Protein AF-A0A7X2HQ93-F1 (afdb_monomer)

InterPro domains:
  IPR022254 Protein of unknown function DUF3775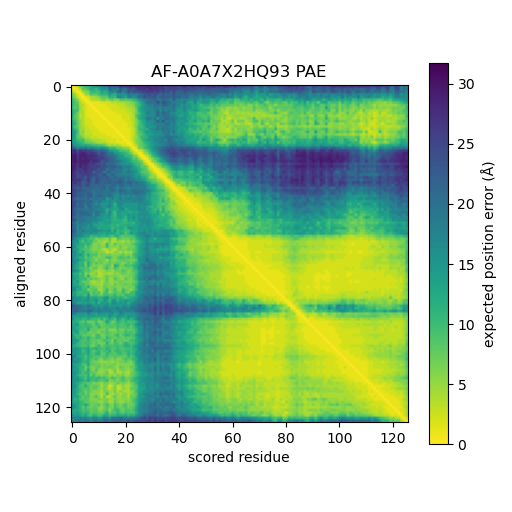 [PF12616] (60-118)

Nearest PDB structures (foldseek):
  6w17-assembly1_G  TM=2.382E-01  e=2.096E+00  Schizosaccharomyces pombe 972h-
  6bw8-assembly3_C  TM=2.111E-01  e=4.294E+00  Homo sapiens
  3dwl-assembly2_L  TM=2.277E-01  e=5.547E+00  Schizosaccharomyces pombe

Solvent-accessible surface area (backbone atoms only — not comparable to full-atom values): 7293 Å² total; per-residue (Å²): 137,81,80,51,76,65,58,52,54,52,49,55,51,49,26,53,48,40,46,45,57,68,52,48,85,60,77,84,91,85,84,89,85,86,80,90,71,55,74,72,55,43,53,52,48,52,51,54,46,53,56,21,71,70,37,97,50,37,54,35,47,50,46,65,73,48,53,72,71,54,53,29,48,53,48,11,36,32,44,51,33,67,64,72,76,54,94,44,63,66,55,22,36,53,51,24,60,76,67,62,55,94,58,46,34,58,57,54,49,76,47,66,48,47,65,28,42,62,47,17,54,59,67,62,68,116

pLDDT: mean 72.35, std 15.22, range [37.41, 90.38]

Foldseek 3Di:
DDDPPVLVVLLVVLLVLLVCVVVVVPDDDDDDDDDDDDVVVVVVVVVLQVVLRPDPQSNLSSLLPDDLLSLLLLQLLLCQLVPVPQPDSVSSSVVSVVPDDPCSSVVSSPDNSNRRNVSSVVVVPD

Secondary structure (DSSP, 8-state):
-PPPHHHHHHHHHHHHHHHHHHHTTS----------S-HHHHHHHHHHHHHHHTSSSHHHHHHHTS-HHHHHHHHHHHHHHTT-S-SSHHHHHHHHHHH--TTHHHHHHTS-HHHHHHHHHHHH--

Radius of gyration: 14.89 Å; Cα contacts (8 Å, |Δi|>4): 93; chains: 1; bounding box: 37×29×42 Å

Structure (mmCIF, N/CA/C/O backbone):
data_AF-A0A7X2HQ93-F1
#
_entry.id   AF-A0A7X2HQ93-F1
#
loop_
_atom_site.group_PDB
_atom_site.id
_atom_site.type_symbol
_atom_site.label_atom_id
_atom_site.label_alt_id
_atom_site.label_comp_id
_atom_site.label_asym_id
_atom_site.label_entity_id
_atom_site.label_seq_id
_atom_site.pdbx_PDB_ins_code
_atom_site.Cartn_x
_atom_site.Cartn_y
_atom_site.Cartn_z
_atom_site.occupancy
_atom_site.B_iso_or_equiv
_atom_site.auth_seq_id
_atom_site.auth_comp_id
_atom_site.auth_asym_id
_atom_site.auth_atom_id
_atom_site.pdbx_PDB_model_num
ATOM 1 N N . MET A 1 1 ? 16.723 7.226 -1.371 1.00 42.25 1 MET A N 1
ATOM 2 C CA . MET A 1 1 ? 15.657 7.951 -0.640 1.00 42.25 1 MET A CA 1
ATOM 3 C C . MET A 1 1 ? 15.002 6.969 0.318 1.00 42.25 1 MET A C 1
ATOM 5 O O . MET A 1 1 ? 14.542 5.933 -0.142 1.00 42.25 1 MET A O 1
ATOM 9 N N . SER A 1 2 ? 15.038 7.231 1.626 1.00 40.66 2 SER A N 1
ATOM 10 C CA . SER A 1 2 ? 14.526 6.301 2.642 1.00 40.66 2 SER A CA 1
ATOM 11 C C . SER A 1 2 ? 13.033 6.517 2.883 1.00 40.66 2 SER A C 1
ATOM 13 O O . SER A 1 2 ? 12.608 7.634 3.163 1.00 40.66 2 SER A O 1
ATOM 15 N N . VAL A 1 3 ? 12.252 5.439 2.798 1.00 48.22 3 VAL A N 1
ATOM 16 C CA . VAL A 1 3 ? 10.853 5.370 3.252 1.00 48.22 3 VAL A CA 1
ATOM 17 C C . VAL A 1 3 ? 10.810 5.793 4.722 1.00 48.22 3 VAL A C 1
ATOM 19 O O . VAL A 1 3 ? 11.554 5.244 5.538 1.00 48.22 3 VAL A O 1
ATOM 22 N N . THR A 1 4 ? 9.989 6.786 5.066 1.00 54.56 4 THR A N 1
ATOM 23 C CA . THR A 1 4 ? 9.869 7.242 6.457 1.00 54.56 4 THR A CA 1
ATOM 24 C C . THR A 1 4 ? 9.343 6.097 7.339 1.00 54.56 4 THR A C 1
ATOM 26 O O . THR A 1 4 ? 8.564 5.265 6.866 1.00 54.56 4 THR A O 1
ATOM 29 N N . PRO A 1 5 ? 9.734 6.016 8.626 1.00 55.72 5 PRO A N 1
ATOM 30 C CA . PRO A 1 5 ? 9.297 4.938 9.521 1.00 55.72 5 PRO A CA 1
ATOM 31 C C . PRO A 1 5 ? 7.771 4.783 9.601 1.00 55.72 5 PRO A C 1
ATOM 33 O O . PRO A 1 5 ? 7.272 3.671 9.753 1.00 55.72 5 PRO A O 1
ATOM 36 N N . ASN A 1 6 ? 7.038 5.888 9.439 1.00 66.56 6 ASN A N 1
ATOM 37 C CA . ASN A 1 6 ? 5.578 5.897 9.422 1.00 66.56 6 ASN A CA 1
ATOM 38 C C . ASN A 1 6 ? 5.017 5.224 8.167 1.00 66.56 6 ASN A C 1
ATOM 40 O O . ASN A 1 6 ? 4.127 4.392 8.281 1.00 66.56 6 ASN A O 1
ATOM 44 N N . LEU A 1 7 ? 5.588 5.498 6.989 1.00 67.12 7 LEU A N 1
ATOM 45 C CA . LEU A 1 7 ? 5.130 4.897 5.737 1.00 67.12 7 LEU A CA 1
ATOM 46 C C . LEU A 1 7 ? 5.361 3.380 5.716 1.00 67.12 7 LEU A C 1
ATOM 48 O O . LEU A 1 7 ? 4.510 2.634 5.244 1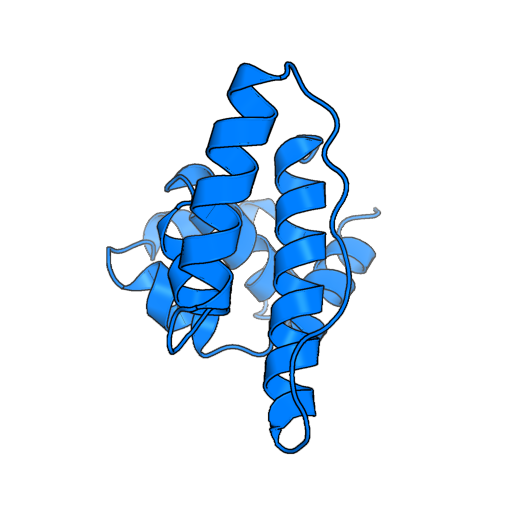.00 67.12 7 LEU A O 1
ATOM 52 N N . ARG A 1 8 ? 6.475 2.903 6.288 1.00 70.62 8 ARG A N 1
ATOM 53 C CA . ARG A 1 8 ? 6.734 1.461 6.422 1.00 70.62 8 ARG A CA 1
ATOM 54 C C . ARG A 1 8 ? 5.661 0.768 7.270 1.00 70.62 8 ARG A C 1
ATOM 56 O O . ARG A 1 8 ? 5.090 -0.211 6.806 1.00 70.62 8 ARG A O 1
ATOM 63 N N . LYS A 1 9 ? 5.358 1.299 8.460 1.00 72.00 9 LYS A N 1
ATOM 64 C CA . LYS A 1 9 ? 4.323 0.740 9.349 1.00 72.00 9 LYS A CA 1
ATOM 65 C C . LYS A 1 9 ? 2.934 0.765 8.711 1.00 72.00 9 LYS A C 1
ATOM 67 O O . LYS A 1 9 ? 2.188 -0.201 8.824 1.00 72.00 9 LYS A O 1
ATOM 72 N N . THR A 1 10 ? 2.601 1.846 8.005 1.00 73.88 10 THR A N 1
ATOM 73 C CA . THR A 1 10 ? 1.347 1.944 7.247 1.00 73.88 10 THR A CA 1
ATOM 74 C C . THR A 1 10 ? 1.249 0.849 6.189 1.00 73.88 10 THR A C 1
ATOM 76 O O . THR A 1 10 ? 0.198 0.234 6.040 1.00 73.88 10 THR A O 1
ATOM 79 N N . ILE A 1 11 ? 2.339 0.572 5.470 1.00 77.81 11 ILE A N 1
ATOM 80 C CA . ILE A 1 11 ? 2.340 -0.467 4.439 1.00 77.81 11 ILE A CA 1
ATOM 81 C C . ILE A 1 11 ? 2.263 -1.871 5.047 1.00 77.81 11 ILE A C 1
ATOM 83 O O . ILE A 1 11 ? 1.516 -2.699 4.537 1.00 77.81 11 ILE A O 1
ATOM 87 N N . GLU A 1 12 ? 2.962 -2.131 6.152 1.00 79.69 12 GLU A N 1
ATOM 88 C CA . GLU A 1 12 ? 2.823 -3.389 6.899 1.00 79.69 12 GLU A CA 1
ATOM 89 C C . GLU A 1 12 ? 1.359 -3.622 7.307 1.00 79.69 12 GLU A C 1
ATOM 91 O O . GLU A 1 12 ? 0.828 -4.709 7.085 1.00 79.69 12 GLU A O 1
ATOM 96 N N . LYS A 1 13 ? 0.665 -2.580 7.788 1.00 80.19 13 LYS A N 1
ATOM 97 C CA . LYS A 1 13 ? -0.755 -2.687 8.144 1.00 80.19 13 LYS A CA 1
ATOM 98 C C . LYS A 1 13 ? -1.676 -2.873 6.934 1.00 80.19 13 LYS A C 1
ATOM 100 O O . LYS A 1 13 ? -2.654 -3.607 7.032 1.00 80.19 13 LYS A O 1
ATOM 105 N N . LEU A 1 14 ? -1.377 -2.239 5.797 1.00 79.69 14 LEU A N 1
ATOM 106 C CA . LEU A 1 14 ? -2.120 -2.444 4.546 1.00 79.69 14 LEU A CA 1
ATOM 107 C C . LEU A 1 14 ? -1.995 -3.883 4.037 1.00 79.69 14 LEU A C 1
ATOM 109 O O . LEU A 1 14 ? -2.992 -4.451 3.601 1.00 79.69 14 LEU A O 1
ATOM 113 N N . VAL A 1 15 ? -0.793 -4.463 4.105 1.00 82.44 15 VAL A N 1
ATOM 114 C CA . VAL A 1 15 ? -0.551 -5.869 3.751 1.00 82.44 15 VAL A CA 1
ATOM 115 C C . VAL A 1 15 ? -1.356 -6.783 4.669 1.00 82.44 15 VAL A C 1
ATOM 117 O O . VAL A 1 15 ? -2.111 -7.606 4.169 1.00 82.44 15 VAL A O 1
ATOM 120 N N . GLU A 1 16 ? -1.283 -6.578 5.986 1.00 83.44 16 GLU A N 1
ATOM 121 C CA . GLU A 1 16 ? -2.038 -7.369 6.968 1.00 83.44 16 GLU A CA 1
ATOM 122 C C . GLU A 1 16 ? -3.560 -7.299 6.726 1.00 83.44 16 GLU A C 1
ATOM 124 O O . GLU A 1 16 ? -4.238 -8.325 6.718 1.00 83.44 16 GLU A O 1
ATOM 129 N N . LEU A 1 17 ? -4.109 -6.102 6.484 1.00 79.81 17 LEU A N 1
ATOM 130 C CA . LEU A 1 17 ? -5.539 -5.921 6.208 1.00 79.81 17 LEU A CA 1
ATOM 131 C C . LEU A 1 17 ? -5.966 -6.541 4.874 1.00 79.81 17 LEU A C 1
ATOM 133 O O . LEU A 1 17 ? -7.070 -7.076 4.784 1.00 79.81 17 LEU A O 1
ATOM 137 N N . ASP A 1 18 ? -5.124 -6.480 3.840 1.00 77.62 18 ASP A N 1
ATOM 138 C CA . ASP A 1 18 ? -5.408 -7.110 2.550 1.00 77.62 18 ASP A CA 1
ATOM 139 C C . ASP A 1 18 ? -5.319 -8.643 2.635 1.00 77.62 18 ASP A C 1
ATOM 141 O O . ASP A 1 18 ? -6.198 -9.330 2.118 1.00 77.62 18 ASP A O 1
ATOM 145 N N . GLU A 1 19 ? -4.334 -9.191 3.355 1.00 77.81 19 GLU A N 1
ATOM 146 C CA . GLU A 1 19 ? -4.254 -10.624 3.673 1.00 77.81 19 GLU A CA 1
ATOM 147 C C . GLU A 1 19 ? -5.489 -11.084 4.445 1.00 77.81 19 GLU A C 1
ATOM 149 O O . GLU A 1 19 ? -6.107 -12.085 4.080 1.00 77.81 19 GLU A O 1
ATOM 154 N N . GLN A 1 20 ? -5.903 -10.324 5.464 1.00 74.12 20 GLN A N 1
ATOM 155 C CA . GLN A 1 20 ? -7.134 -10.583 6.204 1.00 74.12 20 GLN A CA 1
ATOM 156 C C . GLN A 1 20 ? -8.342 -10.509 5.277 1.00 74.12 20 GLN A C 1
ATOM 158 O O . GLN A 1 20 ? -9.127 -11.446 5.265 1.00 74.12 20 GLN A O 1
ATOM 163 N N . ARG A 1 21 ? -8.496 -9.483 4.437 1.00 73.62 21 ARG A N 1
ATOM 164 C CA . ARG A 1 21 ? -9.608 -9.383 3.474 1.00 73.62 21 ARG A CA 1
ATOM 165 C C . ARG A 1 21 ? -9.657 -10.583 2.523 1.00 73.62 21 ARG A C 1
ATOM 167 O O . ARG A 1 21 ? -10.732 -11.142 2.304 1.00 73.62 21 ARG A O 1
ATOM 174 N N . GLN A 1 22 ? -8.511 -11.008 1.994 1.00 68.56 22 GLN A N 1
ATOM 175 C CA . GLN A 1 22 ? -8.399 -12.183 1.123 1.00 68.56 22 GLN A CA 1
ATOM 176 C C . GLN A 1 22 ? -8.713 -13.485 1.879 1.00 68.56 22 GLN A C 1
ATOM 178 O O . GLN A 1 22 ? -9.407 -14.356 1.349 1.00 68.56 22 GLN A O 1
ATOM 183 N N . ALA A 1 23 ? -8.281 -13.600 3.137 1.00 65.31 23 ALA A N 1
ATOM 184 C CA . ALA A 1 23 ? -8.586 -14.725 4.018 1.00 65.31 23 ALA A CA 1
ATOM 185 C C . ALA A 1 23 ? -10.052 -14.733 4.495 1.00 65.31 23 ALA A C 1
ATOM 187 O O . ALA A 1 23 ? -10.650 -15.801 4.641 1.00 65.31 23 ALA A O 1
ATOM 188 N N . THR A 1 24 ? -10.685 -13.564 4.644 1.00 53.62 24 THR A N 1
ATOM 189 C CA . THR A 1 24 ? -12.048 -13.364 5.182 1.00 53.62 24 THR A CA 1
ATOM 190 C C . THR A 1 24 ? -13.151 -13.645 4.151 1.00 53.62 24 THR A C 1
ATOM 192 O O . THR A 1 24 ? -14.324 -13.353 4.370 1.00 53.62 24 THR A O 1
ATOM 195 N N . SER A 1 25 ? -12.832 -14.422 3.109 1.00 52.22 25 SER A N 1
ATOM 196 C CA . SER A 1 25 ? -13.792 -15.432 2.637 1.00 52.22 25 SER A CA 1
ATOM 197 C C . SER A 1 25 ? -14.157 -16.439 3.752 1.00 52.22 25 SER A C 1
ATOM 199 O O . SER A 1 25 ? -15.164 -17.136 3.625 1.00 52.22 25 SER A O 1
ATOM 201 N N . ARG A 1 26 ? -13.414 -16.487 4.877 1.00 41.81 26 ARG A N 1
ATOM 202 C CA . ARG A 1 26 ? -13.833 -17.050 6.173 1.00 41.81 26 ARG A CA 1
ATOM 203 C C . ARG A 1 26 ? -13.209 -16.321 7.384 1.00 41.81 26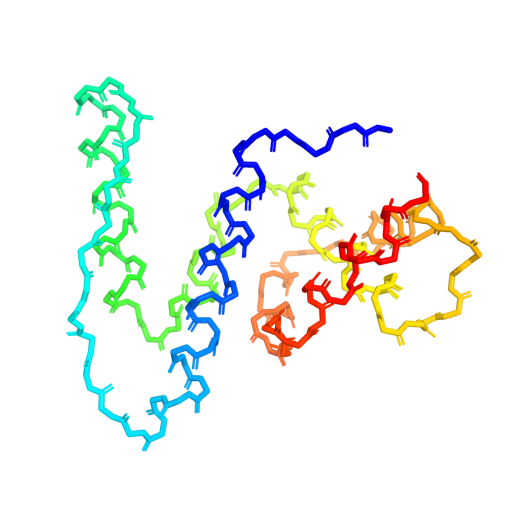 ARG A C 1
ATOM 205 O O . ARG A 1 26 ? -12.017 -16.426 7.623 1.00 41.81 26 ARG A O 1
ATOM 212 N N . SER A 1 27 ? -14.089 -15.788 8.236 1.00 37.41 27 SER A N 1
ATOM 213 C CA . SER A 1 27 ? -13.928 -15.555 9.687 1.00 37.41 27 SER A CA 1
ATOM 214 C C . SER A 1 27 ? -13.391 -14.206 10.202 1.00 37.41 27 SER A C 1
ATOM 216 O O . SER A 1 27 ? -12.487 -13.595 9.660 1.00 37.41 27 SER A O 1
ATOM 218 N N . ARG A 1 28 ? -14.041 -13.788 11.297 1.00 42.19 28 ARG A N 1
ATOM 219 C CA . ARG A 1 28 ? -14.085 -12.485 11.978 1.00 42.19 28 ARG A CA 1
ATOM 220 C C . ARG A 1 28 ? -12.759 -12.044 12.616 1.00 42.19 28 ARG A C 1
ATOM 222 O O . ARG A 1 28 ? -12.038 -12.866 13.171 1.00 42.19 28 ARG A O 1
ATOM 229 N N . TYR A 1 29 ? -12.559 -10.724 12.621 1.00 40.16 29 TYR A N 1
ATOM 230 C CA . TYR A 1 29 ? -11.466 -9.977 13.250 1.00 40.16 29 TYR A CA 1
ATOM 231 C C . TYR A 1 29 ? -11.335 -10.219 14.759 1.00 40.16 29 TYR A C 1
ATOM 233 O O . TYR A 1 29 ? -12.316 -10.149 15.502 1.00 40.16 29 TYR A O 1
ATOM 241 N N . GLY A 1 30 ? -10.095 -10.405 15.203 1.00 39.78 30 GLY A N 1
ATOM 242 C CA . GLY A 1 30 ? -9.710 -10.395 16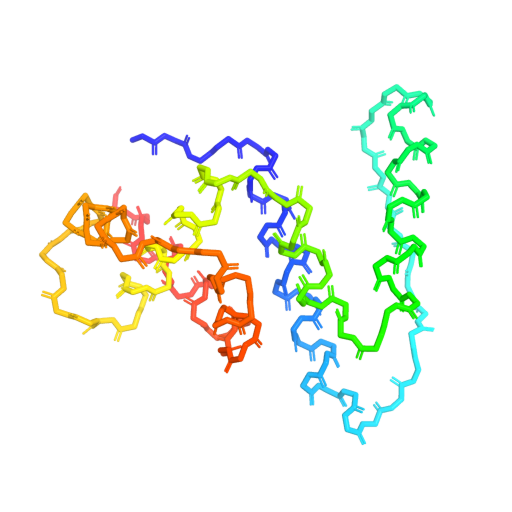.604 1.00 39.78 30 GLY A CA 1
ATOM 243 C C . GLY A 1 30 ? -8.198 -10.457 16.723 1.00 39.78 30 GLY A C 1
ATOM 244 O O . GLY A 1 30 ? -7.684 -11.541 16.922 1.00 39.78 30 GLY A O 1
ATOM 245 N N . ASP A 1 31 ? -7.515 -9.319 16.586 1.00 42.66 31 ASP A N 1
ATOM 246 C CA . ASP A 1 31 ? -6.140 -9.146 17.064 1.00 42.66 31 ASP A CA 1
ATOM 247 C C . ASP A 1 31 ? -5.873 -7.668 17.393 1.00 42.66 31 ASP A C 1
ATOM 249 O O . ASP A 1 31 ? -6.400 -6.753 16.752 1.00 42.66 31 ASP A O 1
ATOM 253 N N . SER A 1 32 ? -5.108 -7.440 18.462 1.00 42.72 32 SER A N 1
ATOM 254 C CA . SER A 1 32 ? -4.838 -6.128 19.055 1.00 42.72 32 SER A CA 1
ATOM 255 C C . SER A 1 32 ? -3.644 -5.433 18.395 1.00 42.72 32 SER A C 1
ATOM 257 O O . SER A 1 32 ? -2.631 -6.053 18.082 1.00 42.72 32 SER A O 1
ATOM 259 N N . VAL A 1 33 ? -3.748 -4.112 18.205 1.00 41.53 33 VAL A N 1
ATOM 260 C CA . VAL A 1 33 ? -2.688 -3.274 17.622 1.00 41.53 33 VAL A CA 1
ATOM 261 C C . VAL A 1 33 ? -2.131 -2.338 18.692 1.00 41.53 33 VAL A C 1
ATOM 263 O O . VAL A 1 33 ? -2.881 -1.580 19.305 1.00 41.53 33 VAL A O 1
ATOM 266 N N . THR A 1 34 ? -0.816 -2.361 18.908 1.00 40.78 34 THR A N 1
ATOM 267 C CA . THR A 1 34 ? -0.102 -1.430 19.796 1.00 40.78 34 THR A CA 1
ATOM 268 C C . THR A 1 34 ? 0.561 -0.309 18.996 1.00 40.78 34 THR A C 1
ATOM 270 O O . THR A 1 34 ? 1.313 -0.556 18.051 1.00 40.78 34 THR A O 1
ATOM 273 N N . PHE A 1 35 ? 0.311 0.941 19.393 1.00 42.28 35 PHE A N 1
ATOM 274 C CA . PHE A 1 35 ? 0.947 2.131 18.820 1.00 42.28 35 PHE A CA 1
ATOM 275 C C . PHE A 1 35 ? 2.073 2.620 19.726 1.00 42.28 35 PHE A C 1
ATOM 277 O O . PHE A 1 35 ? 2.031 2.443 20.935 1.00 42.28 35 PHE A O 1
ATOM 284 N N . GLY A 1 36 ? 3.099 3.220 19.123 1.00 39.88 36 GLY A N 1
ATOM 285 C CA . GLY A 1 36 ? 4.083 4.018 19.846 1.00 39.88 36 GLY A CA 1
ATOM 286 C C . GLY A 1 36 ? 3.833 5.483 19.527 1.00 39.88 36 GLY A C 1
ATOM 287 O O . GLY A 1 36 ? 4.041 5.891 18.383 1.00 39.88 36 GLY A O 1
ATOM 288 N N . GLY A 1 37 ? 3.370 6.255 20.508 1.00 46.41 37 GLY A N 1
ATOM 289 C CA . GLY A 1 37 ? 3.067 7.675 20.357 1.00 46.41 37 GLY A CA 1
ATOM 290 C C . GLY A 1 37 ? 2.692 8.326 21.685 1.00 46.41 37 GLY A C 1
ATOM 291 O O . GLY A 1 37 ? 2.737 7.703 22.739 1.00 46.41 37 GLY A O 1
ATOM 292 N N . THR A 1 38 ? 2.349 9.612 21.651 1.00 50.97 38 THR A N 1
ATOM 293 C CA . THR A 1 38 ? 1.749 10.271 22.823 1.00 50.97 38 THR A CA 1
ATOM 294 C C . THR A 1 38 ? 0.300 9.796 23.011 1.00 50.97 38 THR A C 1
ATOM 296 O O . THR A 1 38 ? -0.356 9.505 22.010 1.00 50.97 38 THR A O 1
ATOM 299 N N . PRO A 1 39 ? -0.264 9.799 24.234 1.00 54.22 39 PRO A N 1
ATOM 300 C CA . PRO A 1 39 ? -1.633 9.323 24.490 1.00 54.22 39 PRO A CA 1
ATOM 301 C C . PRO A 1 39 ? -2.709 9.979 23.605 1.00 54.22 39 PRO A C 1
ATOM 303 O O . PRO A 1 39 ? -3.722 9.374 23.2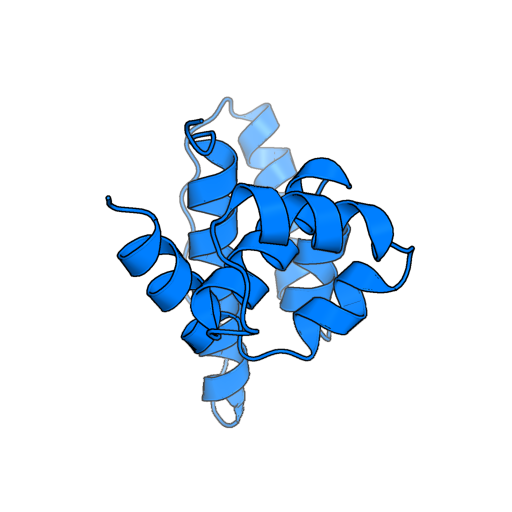69 1.00 54.22 39 PRO A O 1
ATOM 306 N N . MET A 1 40 ? -2.478 11.225 23.177 1.00 48.69 40 MET A N 1
ATOM 307 C CA . MET A 1 40 ? -3.387 11.968 22.297 1.00 48.69 40 MET A CA 1
ATOM 308 C C . MET A 1 40 ? -3.296 11.524 20.826 1.00 48.69 40 MET A C 1
ATOM 310 O O . MET A 1 40 ? -4.282 11.586 20.094 1.00 48.69 40 MET A O 1
ATOM 314 N N . GLN A 1 41 ? -2.121 11.067 20.387 1.00 52.41 41 GLN A N 1
ATOM 315 C CA . GLN A 1 41 ? -1.927 10.438 19.078 1.00 52.41 41 GLN A CA 1
ATOM 316 C C . GLN A 1 41 ? -2.440 8.999 19.081 1.00 52.41 41 GLN A C 1
ATOM 318 O O . GLN A 1 41 ? -2.995 8.562 18.080 1.00 52.41 41 GLN A O 1
ATOM 323 N N . GLU A 1 42 ? -2.317 8.295 20.207 1.00 54.09 42 GLU A N 1
ATOM 324 C CA . GLU A 1 42 ? -2.885 6.960 20.395 1.00 54.09 42 GLU A CA 1
ATOM 325 C C . GLU A 1 42 ? -4.413 6.992 20.371 1.00 54.09 42 GLU A C 1
ATOM 327 O O . GLU A 1 42 ? -5.007 6.209 19.644 1.00 54.09 42 GLU A O 1
ATOM 332 N N . ALA A 1 43 ? -5.060 7.934 21.065 1.00 58.69 43 ALA A N 1
ATOM 333 C CA . ALA A 1 43 ? -6.519 8.063 21.039 1.00 58.69 43 ALA A CA 1
ATOM 334 C C . ALA A 1 43 ? -7.060 8.339 19.624 1.00 58.69 43 ALA A C 1
ATOM 336 O O . ALA A 1 43 ? -8.008 7.689 19.189 1.00 58.69 43 ALA A O 1
ATOM 337 N N . LYS A 1 44 ? -6.413 9.241 18.872 1.00 59.12 44 LYS A N 1
ATOM 338 C CA . LYS A 1 44 ? -6.774 9.510 17.470 1.00 59.12 44 LYS A CA 1
ATOM 339 C C . LYS A 1 44 ? -6.481 8.330 16.548 1.00 59.12 44 LYS A C 1
ATOM 341 O O . LYS A 1 44 ? -7.250 8.079 15.629 1.00 59.12 44 LYS A O 1
ATOM 346 N N . ALA A 1 45 ? -5.382 7.612 16.774 1.00 58.44 45 ALA A N 1
ATOM 347 C CA . ALA A 1 45 ? -5.072 6.407 16.014 1.00 58.44 45 ALA A CA 1
ATOM 348 C C . ALA A 1 45 ? -6.105 5.308 16.291 1.00 58.44 45 ALA A C 1
ATOM 350 O O . ALA A 1 45 ? -6.573 4.679 15.353 1.00 58.44 45 ALA A O 1
ATOM 351 N N . LEU A 1 46 ? -6.508 5.116 17.549 1.00 62.28 46 LEU A N 1
ATOM 352 C CA . LEU A 1 46 ? -7.522 4.141 17.951 1.00 62.28 46 LEU A CA 1
ATOM 353 C C . LEU A 1 46 ? -8.894 4.446 17.346 1.00 62.28 46 LEU A C 1
ATOM 355 O O . LEU A 1 46 ? -9.549 3.525 16.870 1.00 62.28 46 LEU A O 1
ATOM 359 N N . GLU A 1 47 ? -9.302 5.715 17.316 1.00 65.38 47 GLU A N 1
ATOM 360 C CA . GLU A 1 47 ? -10.537 6.147 16.649 1.00 65.38 47 GLU A CA 1
ATOM 361 C C . GLU A 1 47 ? -10.475 5.867 15.140 1.00 65.38 47 GLU A C 1
ATOM 363 O O . GLU A 1 47 ? -11.344 5.188 14.598 1.00 65.38 47 GLU A O 1
ATOM 368 N N . LEU A 1 48 ? -9.377 6.259 14.484 1.00 65.81 48 LEU A N 1
ATOM 369 C CA . LEU A 1 48 ? -9.165 6.006 13.057 1.00 65.81 48 LEU A CA 1
ATOM 370 C C . LEU A 1 48 ? -9.190 4.505 12.725 1.00 65.81 48 LEU A C 1
ATOM 372 O O . LEU A 1 48 ? -9.737 4.094 11.709 1.00 65.81 48 LEU A O 1
ATOM 376 N N . ILE A 1 49 ? -8.602 3.670 13.581 1.00 66.81 49 ILE A N 1
ATOM 377 C CA . ILE A 1 49 ? -8.565 2.213 13.404 1.00 66.81 49 ILE A CA 1
ATOM 378 C C . ILE A 1 49 ? -9.930 1.603 13.627 1.00 66.81 49 ILE A C 1
ATOM 380 O O . ILE A 1 49 ? -10.313 0.708 12.883 1.00 66.81 49 ILE A O 1
ATOM 384 N N . HIS A 1 50 ? -10.657 2.065 14.639 1.00 69.75 50 HIS A N 1
ATOM 385 C CA . HIS A 1 50 ? -12.012 1.610 14.878 1.00 69.75 50 HIS A CA 1
ATOM 386 C C . HIS A 1 50 ? -12.900 1.918 13.664 1.00 69.75 50 HIS A C 1
ATOM 388 O O . HIS A 1 50 ? -13.630 1.042 13.205 1.00 69.75 50 HIS A O 1
ATOM 394 N N . ASP A 1 51 ? -12.774 3.107 13.078 1.00 70.88 51 ASP A N 1
ATOM 395 C CA . ASP A 1 51 ? -13.524 3.492 11.879 1.00 70.88 51 ASP A CA 1
ATOM 396 C C . ASP A 1 51 ? -13.087 2.706 10.632 1.00 70.88 51 ASP A C 1
ATOM 398 O O . ASP A 1 51 ? -13.923 2.278 9.835 1.00 70.88 51 ASP A O 1
ATOM 402 N N . VAL A 1 52 ? -11.785 2.449 10.480 1.00 73.12 52 VAL A N 1
ATOM 403 C CA . VAL A 1 52 ? -11.232 1.628 9.392 1.00 73.12 52 VAL A CA 1
ATOM 404 C C . VAL A 1 52 ? -11.695 0.175 9.496 1.00 73.12 52 VAL A C 1
ATOM 406 O O . VAL A 1 52 ? -12.178 -0.380 8.513 1.00 73.12 52 VAL A O 1
ATOM 409 N N . LEU A 1 53 ? -11.584 -0.447 10.671 1.00 70.19 53 LEU A N 1
ATOM 410 C CA . LEU A 1 53 ? -11.930 -1.857 10.880 1.00 70.19 53 LEU A CA 1
ATOM 411 C C . LEU A 1 53 ? -13.437 -2.120 10.793 1.00 70.19 53 LEU A C 1
ATOM 413 O O . LEU A 1 53 ? -13.836 -3.224 10.433 1.00 70.19 53 LEU A O 1
ATOM 417 N N . ASN A 1 54 ? -14.271 -1.122 11.097 1.00 71.94 54 ASN A N 1
ATOM 418 C CA . ASN A 1 54 ? -15.725 -1.220 10.950 1.00 71.94 54 ASN A CA 1
ATOM 419 C C . ASN A 1 54 ? -16.228 -0.810 9.554 1.00 71.94 54 ASN A C 1
ATOM 421 O O . ASN A 1 54 ? -17.426 -0.923 9.280 1.00 71.94 54 ASN A O 1
ATOM 425 N N . SER A 1 55 ? -15.344 -0.348 8.663 1.00 73.56 55 SER A N 1
ATOM 426 C CA . SER A 1 55 ? -15.695 -0.070 7.271 1.00 73.56 55 SER A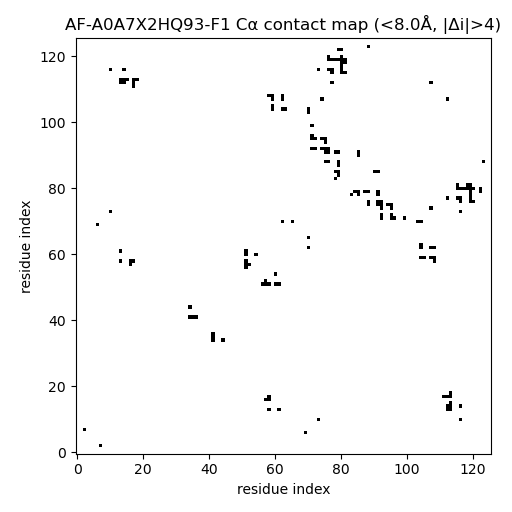 CA 1
ATOM 427 C C . SER A 1 55 ? -16.022 -1.357 6.513 1.00 73.56 55 SER A C 1
ATOM 429 O O . SER A 1 55 ? -15.469 -2.426 6.765 1.00 73.56 55 SER A O 1
ATOM 431 N N . ARG A 1 56 ? -16.897 -1.238 5.509 1.00 73.81 56 ARG A N 1
ATOM 432 C CA . ARG A 1 56 ? -17.178 -2.320 4.557 1.00 73.81 56 ARG A CA 1
ATOM 433 C C . ARG A 1 56 ? -15.942 -2.697 3.732 1.00 73.81 56 ARG A C 1
ATOM 435 O O . ARG A 1 56 ? -15.815 -3.859 3.355 1.00 73.81 56 ARG A O 1
ATOM 442 N N . ASP A 1 57 ? -15.062 -1.732 3.466 1.00 79.81 57 ASP A N 1
ATOM 443 C CA . ASP A 1 57 ? -13.741 -1.959 2.877 1.00 79.81 57 ASP A CA 1
ATOM 444 C C . ASP A 1 57 ? -12.672 -1.255 3.738 1.00 79.81 57 ASP A C 1
ATOM 446 O O . ASP A 1 57 ? -12.404 -0.061 3.564 1.00 79.81 57 ASP A O 1
ATOM 450 N N . PRO A 1 58 ? -12.080 -1.972 4.711 1.00 77.81 58 PRO A N 1
ATOM 451 C CA . PRO A 1 58 ? -11.037 -1.430 5.579 1.00 77.81 58 PRO A CA 1
ATOM 452 C C . PRO A 1 58 ? -9.772 -1.013 4.821 1.00 77.81 58 PRO A C 1
ATOM 454 O O . PRO A 1 58 ? -9.067 -0.100 5.248 1.00 77.81 58 PRO A O 1
ATOM 457 N N . VAL A 1 59 ? -9.475 -1.652 3.686 1.00 82.81 59 VAL A N 1
ATOM 458 C CA . VAL A 1 59 ? -8.288 -1.333 2.882 1.00 82.81 59 VAL A CA 1
ATOM 459 C C . VAL A 1 59 ? -8.492 0.007 2.180 1.00 82.81 59 VAL A C 1
ATOM 461 O O . VAL A 1 59 ? -7.644 0.892 2.290 1.00 82.81 59 VAL A O 1
ATOM 464 N N . GLU A 1 60 ? -9.633 0.189 1.512 1.00 85.00 60 GLU A N 1
ATOM 465 C CA . GLU A 1 60 ? -9.992 1.461 0.875 1.00 85.00 60 GLU A CA 1
ATOM 466 C C . GLU A 1 60 ? -10.101 2.599 1.898 1.00 85.00 60 GLU A C 1
ATOM 468 O O . GLU A 1 60 ? -9.583 3.696 1.665 1.00 85.00 60 GLU A O 1
ATOM 473 N N . GLN A 1 61 ? -10.716 2.332 3.055 1.00 82.69 61 GLN A N 1
ATOM 474 C CA . GLN A 1 61 ? -10.857 3.327 4.116 1.00 82.69 61 GLN A CA 1
ATOM 475 C C . GLN A 1 61 ? -9.491 3.767 4.646 1.00 82.69 61 GLN A C 1
ATOM 477 O O . GLN A 1 61 ? -9.249 4.966 4.760 1.00 82.69 61 GLN A O 1
ATOM 482 N N . LEU A 1 62 ? -8.569 2.831 4.908 1.00 83.06 62 LEU A N 1
ATOM 483 C CA . LEU A 1 62 ? -7.220 3.171 5.360 1.00 83.06 62 LEU A CA 1
ATOM 484 C C . LEU A 1 62 ? -6.462 3.977 4.301 1.00 83.06 62 LEU A C 1
ATOM 486 O O . LEU A 1 62 ? -5.870 5.002 4.633 1.00 83.06 62 LEU A O 1
ATOM 490 N N . LEU A 1 63 ? -6.517 3.566 3.031 1.00 85.44 63 LEU A N 1
ATOM 491 C CA . LEU A 1 63 ? -5.882 4.293 1.926 1.00 85.44 63 LEU A CA 1
ATOM 492 C C . LEU A 1 63 ? -6.407 5.730 1.807 1.00 85.44 63 LEU A C 1
ATOM 494 O O . LEU A 1 63 ? -5.627 6.647 1.566 1.00 85.44 63 LEU A O 1
ATOM 498 N N . SER A 1 64 ? -7.699 5.943 2.043 1.00 85.12 64 SER A N 1
ATOM 499 C CA . SER A 1 64 ? -8.333 7.266 1.978 1.00 85.12 64 SER A CA 1
ATOM 500 C C . SER A 1 64 ? -7.877 8.221 3.091 1.00 85.12 64 SER A C 1
ATOM 502 O O . SER A 1 64 ? -8.028 9.433 2.958 1.00 85.12 64 SER A O 1
ATOM 504 N N . THR A 1 65 ? -7.286 7.705 4.175 1.00 82.56 65 THR A N 1
ATOM 505 C CA . THR A 1 65 ? -6.688 8.529 5.246 1.00 82.56 65 THR A CA 1
ATOM 506 C C . THR A 1 65 ? -5.257 8.974 4.941 1.00 82.56 65 THR A C 1
ATOM 508 O O . THR A 1 65 ? -4.708 9.822 5.648 1.00 82.56 65 THR A O 1
ATOM 511 N N . LEU A 1 66 ? -4.631 8.402 3.909 1.00 81.81 66 LEU A N 1
ATOM 512 C CA . LEU A 1 66 ? -3.244 8.680 3.569 1.00 81.81 66 LEU A CA 1
ATOM 513 C C . LEU A 1 66 ? -3.109 9.969 2.770 1.00 81.81 66 LEU A C 1
ATOM 515 O O . LEU A 1 66 ? -3.997 10.378 2.021 1.00 81.81 66 LEU A O 1
ATOM 519 N N . SER A 1 67 ? -1.946 10.604 2.895 1.00 86.12 67 SER A N 1
ATOM 520 C CA . SER A 1 67 ? -1.644 11.762 2.067 1.00 86.12 67 SER A CA 1
ATOM 521 C C . SER A 1 67 ? -1.486 11.349 0.600 1.00 86.12 67 SER A C 1
ATOM 523 O O . SER A 1 67 ? -1.082 10.226 0.284 1.00 86.12 67 SER A O 1
ATOM 525 N N . GLN A 1 68 ? -1.701 12.295 -0.317 1.00 85.81 68 GLN A N 1
ATOM 526 C CA . GLN A 1 68 ? -1.387 12.109 -1.738 1.00 85.81 68 GLN A CA 1
ATOM 527 C C . GLN A 1 68 ? 0.049 11.591 -1.946 1.00 85.81 68 GLN A C 1
ATOM 529 O O . GLN A 1 68 ? 0.291 10.740 -2.800 1.00 85.81 68 GLN A O 1
ATOM 534 N N . GLY A 1 69 ? 1.010 12.094 -1.162 1.00 82.19 69 GLY A N 1
ATOM 535 C CA . GLY A 1 69 ? 2.408 11.676 -1.245 1.00 82.19 69 GLY A CA 1
ATOM 536 C C . GLY A 1 69 ? 2.607 10.196 -0.915 1.00 82.19 69 GLY A C 1
ATOM 537 O O . GLY A 1 69 ? 3.378 9.523 -1.602 1.00 82.19 69 GLY A O 1
ATOM 538 N N . ASP A 1 70 ? 1.887 9.687 0.083 1.00 84.06 70 ASP A N 1
ATOM 539 C CA . ASP A 1 70 ? 1.935 8.282 0.494 1.00 84.06 70 ASP A CA 1
ATOM 540 C C . ASP A 1 70 ? 1.268 7.378 -0.547 1.00 84.06 70 ASP A C 1
ATOM 542 O O . ASP A 1 70 ? 1.848 6.367 -0.942 1.00 84.06 70 ASP A O 1
ATOM 546 N N . LEU A 1 71 ? 0.104 7.777 -1.070 1.00 85.75 71 LEU A N 1
ATOM 547 C CA . LEU A 1 71 ? -0.608 7.041 -2.123 1.00 85.75 71 LEU A CA 1
ATOM 548 C C . LEU A 1 71 ? 0.228 6.908 -3.400 1.00 85.75 71 LEU A C 1
ATOM 550 O O . LEU A 1 71 ? 0.324 5.825 -3.978 1.00 85.75 71 LEU A O 1
ATOM 554 N N . ILE A 1 72 ? 0.900 7.988 -3.804 1.00 88.69 72 ILE A N 1
ATOM 555 C CA . ILE A 1 72 ? 1.834 7.985 -4.936 1.00 88.69 72 ILE A CA 1
ATOM 556 C C . ILE A 1 72 ? 2.995 7.017 -4.686 1.00 88.69 72 ILE A C 1
ATOM 558 O O . ILE A 1 72 ? 3.386 6.284 -5.595 1.00 88.69 72 ILE A O 1
ATOM 562 N N . HIS A 1 73 ? 3.550 6.990 -3.470 1.00 86.75 73 HIS A N 1
ATOM 563 C CA . HIS A 1 73 ? 4.622 6.054 -3.131 1.00 86.75 73 HIS A CA 1
ATOM 564 C C . HIS A 1 73 ? 4.142 4.604 -3.146 1.00 86.75 73 HIS A C 1
ATOM 566 O O . HIS A 1 73 ? 4.837 3.757 -3.697 1.00 86.75 73 HIS A O 1
ATOM 572 N N . ILE A 1 74 ? 2.961 4.312 -2.600 1.00 87.25 74 ILE A N 1
ATOM 573 C CA . ILE A 1 74 ? 2.367 2.967 -2.618 1.00 87.25 74 ILE A CA 1
ATOM 574 C C . ILE A 1 74 ? 2.133 2.505 -4.060 1.00 87.25 74 ILE A C 1
ATOM 576 O O . ILE A 1 74 ? 2.505 1.388 -4.422 1.00 87.25 74 ILE A O 1
ATOM 580 N N . GLN A 1 75 ? 1.592 3.374 -4.915 1.00 88.19 75 GLN A N 1
ATOM 581 C CA . GLN A 1 75 ? 1.387 3.073 -6.331 1.00 88.19 75 GLN A CA 1
ATOM 582 C C . GLN A 1 75 ? 2.714 2.826 -7.065 1.00 88.19 75 GLN A C 1
ATOM 584 O O . GLN A 1 75 ? 2.827 1.860 -7.820 1.00 88.19 75 GLN A O 1
ATOM 589 N N . ALA A 1 76 ? 3.732 3.652 -6.811 1.00 87.88 76 ALA A N 1
ATOM 590 C CA . ALA A 1 76 ? 5.070 3.470 -7.371 1.00 87.88 76 ALA A CA 1
ATOM 591 C C . ALA A 1 76 ? 5.708 2.153 -6.913 1.00 87.88 76 ALA A C 1
ATOM 593 O O . ALA A 1 76 ? 6.305 1.441 -7.720 1.00 87.88 76 ALA A O 1
ATOM 594 N N . LEU A 1 77 ? 5.553 1.815 -5.627 1.00 87.06 77 LEU A N 1
ATOM 595 C CA . LEU A 1 77 ? 6.027 0.561 -5.055 1.00 87.06 77 LEU A CA 1
ATOM 596 C C . LEU A 1 77 ? 5.379 -0.605 -5.782 1.00 87.06 77 LEU A C 1
ATOM 598 O O . LEU A 1 77 ? 6.099 -1.437 -6.324 1.00 87.06 77 LEU A O 1
ATOM 602 N N . MET A 1 78 ? 4.052 -0.646 -5.874 1.00 86.06 78 MET A N 1
ATOM 603 C CA . MET A 1 78 ? 3.363 -1.740 -6.558 1.00 86.06 78 MET A CA 1
ATOM 604 C C . MET A 1 78 ? 3.804 -1.918 -8.009 1.00 86.06 78 MET A C 1
ATOM 606 O O . MET A 1 78 ? 4.139 -3.031 -8.407 1.00 86.06 78 MET A O 1
ATOM 610 N N . SER A 1 79 ? 3.855 -0.839 -8.791 1.00 82.88 79 SER A N 1
ATOM 611 C CA . SER A 1 79 ? 4.287 -0.920 -10.190 1.00 82.88 79 SER A CA 1
ATOM 612 C C . SER A 1 79 ? 5.734 -1.392 -10.338 1.00 82.88 79 SER A C 1
ATOM 614 O O . SER A 1 79 ? 6.054 -2.130 -11.269 1.00 82.88 79 SER A O 1
ATOM 616 N N . PHE A 1 80 ? 6.608 -1.025 -9.399 1.00 79.94 80 PHE A N 1
ATOM 617 C CA . PHE A 1 80 ? 7.981 -1.523 -9.363 1.00 79.94 80 PHE A CA 1
ATOM 618 C C . PHE A 1 80 ? 8.059 -3.013 -8.971 1.00 79.94 80 PHE A C 1
ATOM 620 O O . PHE A 1 80 ? 8.845 -3.767 -9.539 1.00 79.94 80 PHE A O 1
ATOM 627 N N . GLY A 1 81 ? 7.216 -3.471 -8.041 1.00 71.06 81 GLY A N 1
ATOM 628 C CA . GLY A 1 81 ? 7.147 -4.877 -7.618 1.00 71.06 81 GLY A CA 1
ATOM 629 C C . GLY A 1 81 ? 6.629 -5.816 -8.697 1.00 71.06 81 GLY A C 1
ATOM 630 O O . GLY A 1 81 ? 7.145 -6.925 -8.840 1.00 71.06 81 GLY A O 1
ATOM 631 N N . ARG A 1 82 ? 5.665 -5.343 -9.490 1.00 71.75 82 ARG A N 1
ATOM 632 C CA . ARG A 1 82 ? 4.982 -6.101 -10.546 1.00 71.75 82 ARG A CA 1
ATOM 633 C C . ARG A 1 82 ? 5.772 -6.289 -11.841 1.00 71.75 82 ARG A C 1
ATOM 635 O O . ARG A 1 82 ? 5.276 -6.962 -12.736 1.00 71.75 82 ARG A O 1
ATOM 642 N N . ASP A 1 83 ? 6.971 -5.713 -11.945 1.00 65.12 83 ASP A N 1
ATOM 643 C CA . ASP A 1 83 ? 7.725 -5.646 -13.204 1.00 65.12 83 ASP A CA 1
ATOM 644 C C . ASP A 1 83 ? 6.897 -5.039 -14.343 1.00 65.12 83 ASP A C 1
ATOM 646 O O . ASP A 1 83 ? 6.977 -5.478 -15.490 1.00 65.12 83 ASP A O 1
ATOM 650 N N . ASP A 1 84 ? 6.159 -3.959 -14.059 1.00 66.06 84 ASP A N 1
ATOM 651 C CA . ASP A 1 84 ? 5.445 -3.171 -15.077 1.00 66.06 84 ASP A CA 1
ATOM 652 C C . ASP A 1 84 ? 6.434 -2.420 -16.027 1.00 66.06 84 ASP A C 1
ATOM 654 O O . ASP A 1 84 ? 6.111 -1.387 -16.604 1.00 66.06 84 ASP A O 1
ATOM 658 N N . SER A 1 85 ? 7.653 -2.949 -16.222 1.00 66.81 85 SER A N 1
ATOM 659 C CA . SER A 1 85 ? 8.703 -2.496 -17.147 1.00 66.81 85 SER A CA 1
ATOM 660 C C . SER A 1 85 ? 9.333 -1.136 -16.822 1.00 66.81 85 SER A C 1
ATOM 662 O O . SER A 1 85 ? 9.832 -0.448 -17.713 1.00 66.81 85 SER A O 1
ATOM 664 N N . PHE A 1 86 ? 9.359 -0.737 -15.546 1.00 78.50 86 PHE A N 1
ATOM 665 C CA . PHE A 1 86 ? 10.063 0.478 -15.129 1.00 78.50 86 PHE A CA 1
ATOM 666 C C . PHE A 1 86 ? 11.559 0.209 -14.899 1.00 78.50 86 PHE A C 1
ATOM 668 O O . PHE A 1 86 ? 11.900 -0.703 -14.149 1.00 78.50 86 PHE A O 1
ATOM 675 N N . PRO A 1 87 ? 12.470 1.023 -15.471 1.00 79.94 87 PRO A N 1
ATOM 676 C CA . PRO A 1 87 ? 13.915 0.804 -15.353 1.00 79.94 87 PRO A CA 1
ATOM 677 C C . PRO A 1 87 ? 14.446 0.996 -13.924 1.00 79.94 87 PRO A C 1
ATOM 679 O O . PRO A 1 87 ? 15.506 0.480 -13.586 1.00 79.94 87 PRO A O 1
ATOM 682 N N . ASN A 1 88 ? 13.738 1.761 -13.089 1.00 84.69 88 ASN A N 1
ATOM 683 C CA . ASN A 1 88 ? 14.041 1.963 -11.676 1.00 84.69 88 ASN A CA 1
ATOM 684 C C . ASN A 1 88 ? 12.806 2.493 -10.922 1.00 84.69 88 ASN A C 1
ATOM 686 O O . ASN A 1 88 ? 11.790 2.862 -11.521 1.00 84.69 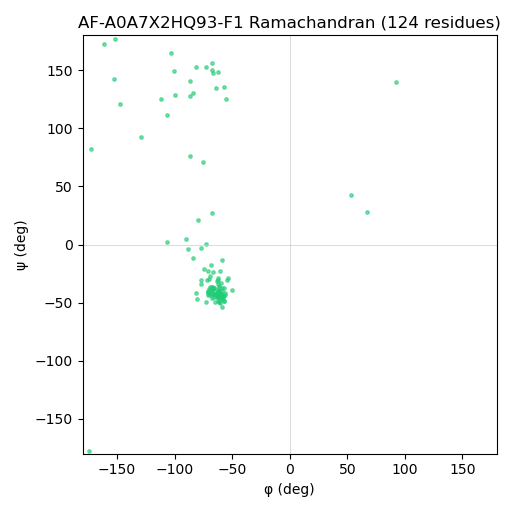88 ASN A O 1
ATOM 690 N N . PHE A 1 89 ? 12.908 2.567 -9.592 1.00 85.12 89 PHE A N 1
ATOM 691 C CA . PHE A 1 89 ? 11.839 3.093 -8.742 1.00 85.12 89 PHE A CA 1
ATOM 692 C C . PHE A 1 89 ? 11.510 4.568 -9.030 1.00 85.12 89 PHE A C 1
ATOM 694 O O . PHE A 1 89 ? 10.362 4.976 -8.898 1.00 85.12 89 PHE A O 1
ATOM 701 N N . GLU A 1 90 ? 12.478 5.376 -9.469 1.00 87.56 90 GLU A N 1
ATOM 702 C CA . GLU A 1 90 ? 12.243 6.788 -9.796 1.00 87.56 90 GLU A CA 1
ATOM 703 C C . GLU A 1 90 ? 11.333 6.953 -11.025 1.00 87.56 90 GLU A C 1
ATOM 705 O O . GLU A 1 90 ? 10.431 7.793 -11.025 1.00 87.56 90 GLU A O 1
ATOM 710 N N . ALA A 1 91 ? 11.498 6.104 -12.041 1.00 86.44 91 ALA A N 1
ATOM 711 C CA . ALA A 1 91 ? 10.612 6.046 -13.198 1.00 86.44 91 ALA A CA 1
ATOM 712 C C . ALA A 1 91 ? 9.197 5.600 -12.800 1.00 86.44 91 ALA A C 1
ATOM 714 O O . ALA A 1 91 ? 8.221 6.219 -13.232 1.00 86.44 91 ALA A O 1
ATOM 715 N N . ALA A 1 92 ? 9.083 4.598 -11.920 1.00 86.25 92 ALA A N 1
ATOM 716 C CA . ALA A 1 92 ? 7.799 4.178 -11.356 1.00 86.25 92 ALA A CA 1
ATOM 717 C C . ALA A 1 92 ? 7.140 5.305 -10.537 1.00 86.25 92 ALA A C 1
ATOM 719 O O . ALA A 1 92 ? 5.937 5.535 -10.652 1.00 86.25 92 ALA A O 1
ATOM 720 N N . LEU A 1 93 ? 7.923 6.074 -9.774 1.00 88.38 93 LEU A N 1
ATOM 721 C CA . LEU A 1 93 ? 7.445 7.219 -8.998 1.00 88.38 93 LEU A CA 1
ATOM 722 C C . LEU A 1 93 ? 6.968 8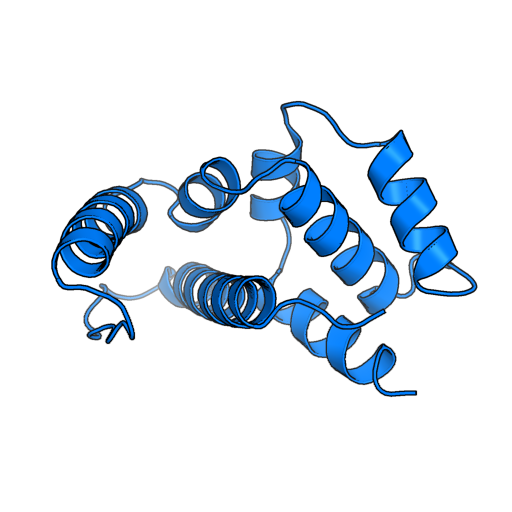.364 -9.893 1.00 88.38 93 LEU A C 1
ATOM 724 O O . LEU A 1 93 ? 5.924 8.959 -9.628 1.00 88.38 93 LEU A O 1
ATOM 728 N N . LYS A 1 94 ? 7.702 8.670 -10.967 1.00 90.00 94 LYS A N 1
ATOM 729 C CA . LYS A 1 94 ? 7.288 9.667 -11.962 1.00 90.00 94 LYS A CA 1
ATOM 730 C C . LYS A 1 94 ? 5.974 9.257 -12.625 1.00 90.00 94 LYS A C 1
ATOM 732 O O . LYS A 1 94 ? 5.066 10.077 -12.723 1.00 90.00 94 LYS A O 1
ATOM 737 N N . HIS A 1 95 ? 5.853 7.990 -13.013 1.00 86.88 95 HIS A N 1
ATOM 738 C CA . HIS A 1 95 ? 4.622 7.449 -13.580 1.00 86.88 95 HIS A CA 1
ATOM 739 C C . HIS A 1 95 ? 3.451 7.509 -12.588 1.00 86.88 95 HIS A C 1
ATOM 741 O O . HIS A 1 95 ? 2.367 7.960 -12.953 1.00 86.88 95 HIS A O 1
ATOM 747 N N . ALA A 1 96 ? 3.659 7.118 -11.328 1.00 88.44 96 ALA A N 1
ATOM 748 C CA . ALA A 1 96 ? 2.634 7.196 -10.287 1.00 88.44 96 ALA A CA 1
ATOM 749 C C . ALA A 1 96 ? 2.165 8.639 -10.048 1.00 88.44 96 ALA A C 1
ATOM 751 O O . ALA A 1 96 ? 0.966 8.888 -9.971 1.00 88.44 96 ALA A O 1
ATOM 752 N N . LYS A 1 97 ? 3.089 9.610 -10.023 1.00 90.38 97 LYS A N 1
ATOM 753 C CA . LYS A 1 97 ? 2.752 11.041 -9.925 1.00 90.38 97 LYS A CA 1
ATOM 754 C C . LYS A 1 97 ? 1.879 11.515 -11.086 1.00 90.38 97 LYS A C 1
ATOM 756 O O . LYS A 1 97 ? 0.921 12.241 -10.854 1.00 90.38 97 LYS A O 1
ATOM 761 N N . SER A 1 98 ? 2.198 11.111 -12.316 1.00 90.19 98 SER A N 1
ATOM 762 C CA . SER A 1 98 ? 1.445 11.512 -13.512 1.00 90.19 98 SER A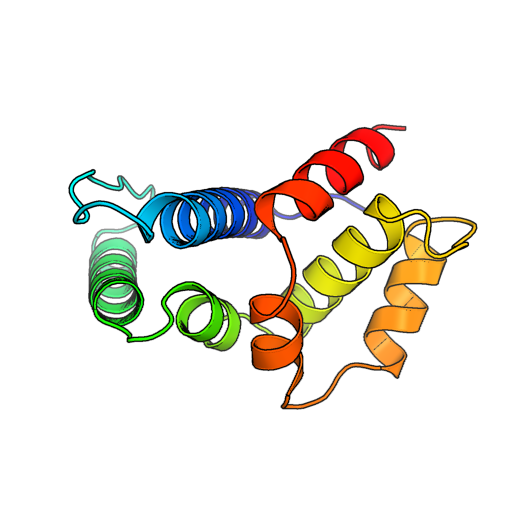 CA 1
ATOM 763 C C . SER A 1 98 ? 0.058 10.876 -13.619 1.00 90.19 98 SER A C 1
ATOM 765 O O . SER A 1 98 ? -0.794 11.431 -14.303 1.00 90.19 98 SER A O 1
ATOM 767 N N . ASN A 1 99 ? -0.172 9.738 -12.961 1.00 85.50 99 ASN A N 1
ATOM 768 C CA . ASN A 1 99 ? -1.440 9.004 -13.017 1.00 85.50 99 ASN A CA 1
ATOM 769 C C . ASN A 1 99 ? -2.273 9.111 -11.731 1.00 85.50 99 ASN A C 1
ATOM 771 O O . ASN A 1 99 ? -3.330 8.484 -11.636 1.00 85.50 99 ASN A O 1
ATOM 775 N N . TYR A 1 100 ? -1.806 9.871 -10.738 1.00 88.38 100 TYR A N 1
ATOM 776 C CA . TYR A 1 100 ? -2.543 10.087 -9.500 1.00 88.38 100 TYR A CA 1
ATOM 777 C C . TYR A 1 100 ? -3.855 10.827 -9.770 1.00 88.38 100 TYR A C 1
ATOM 779 O O . TYR A 1 100 ? -3.873 11.838 -10.475 1.00 88.38 100 TYR A O 1
ATOM 787 N N . ASN A 1 101 ? -4.940 10.350 -9.170 1.00 90.12 101 ASN A N 1
ATOM 788 C CA . ASN A 1 101 ? -6.232 11.024 -9.170 1.00 90.12 101 ASN A CA 1
ATOM 789 C C . ASN A 1 101 ? -7.029 10.658 -7.908 1.00 90.12 101 ASN A C 1
ATOM 791 O O . ASN A 1 101 ? -6.595 9.855 -7.086 1.00 90.12 101 ASN A O 1
ATOM 795 N N . GLU A 1 102 ? -8.207 11.254 -7.750 1.00 86.38 102 GLU A N 1
ATOM 796 C CA . GLU A 1 102 ? -9.084 11.044 -6.591 1.00 86.38 102 GLU A CA 1
ATOM 797 C C . GLU A 1 102 ? -9.549 9.591 -6.398 1.00 86.38 102 GLU A C 1
ATOM 799 O O . GLU A 1 102 ? -9.827 9.201 -5.271 1.00 86.38 102 GLU A O 1
ATOM 804 N N . ASN A 1 103 ? -9.546 8.771 -7.457 1.00 85.94 103 ASN A N 1
ATOM 805 C CA . ASN A 1 103 ? -9.911 7.352 -7.399 1.00 85.94 103 ASN A CA 1
ATOM 806 C C . ASN A 1 103 ? -8.712 6.428 -7.114 1.00 85.94 103 ASN A C 1
ATOM 808 O O . ASN A 1 103 ? -8.838 5.200 -7.162 1.00 85.94 103 ASN A O 1
ATOM 812 N N . THR A 1 104 ? -7.518 6.979 -6.860 1.00 85.12 104 THR A N 1
ATOM 813 C CA . THR A 1 104 ? -6.323 6.188 -6.534 1.00 85.12 104 THR A CA 1
ATOM 814 C C . THR A 1 104 ? -6.534 5.264 -5.319 1.00 85.12 104 THR A C 1
ATOM 816 O O . THR A 1 104 ? -6.121 4.107 -5.420 1.00 85.12 104 THR A O 1
ATOM 819 N N . PRO A 1 105 ? -7.192 5.675 -4.212 1.00 85.50 105 PRO A N 1
ATOM 820 C CA . PRO A 1 105 ? -7.490 4.773 -3.095 1.00 85.50 105 PRO A CA 1
ATOM 821 C C . PRO A 1 105 ? -8.302 3.540 -3.517 1.00 85.50 105 PRO A C 1
ATOM 823 O O . PRO A 1 105 ? -7.888 2.417 -3.235 1.00 85.50 105 PRO A O 1
ATOM 826 N N . GLN A 1 106 ? -9.386 3.727 -4.274 1.00 83.06 106 GLN A N 1
ATOM 827 C CA . GLN A 1 106 ? -10.241 2.651 -4.795 1.00 83.06 106 GLN A CA 1
ATOM 828 C C . GLN A 1 106 ? -9.462 1.722 -5.728 1.00 83.06 106 GLN A C 1
ATOM 830 O O . GLN A 1 106 ? -9.543 0.496 -5.633 1.00 83.06 106 GLN A O 1
ATOM 835 N N . TYR A 1 107 ? -8.671 2.305 -6.634 1.00 86.19 107 TYR A N 1
ATOM 836 C CA . TYR A 1 107 ? -7.840 1.545 -7.561 1.00 86.19 107 TYR A CA 1
ATOM 837 C C . TYR A 1 107 ? -6.847 0.644 -6.822 1.00 86.19 107 TYR A C 1
ATOM 839 O O . TYR A 1 107 ? -6.705 -0.525 -7.187 1.00 86.19 107 TYR A O 1
ATOM 847 N N . LEU A 1 108 ? -6.163 1.184 -5.807 1.00 85.12 108 LEU A N 1
ATOM 848 C CA . LEU A 1 108 ? -5.191 0.458 -4.990 1.00 85.12 108 LEU A CA 1
ATOM 849 C C . LEU A 1 108 ? -5.874 -0.613 -4.134 1.00 85.12 108 LEU A C 1
ATOM 851 O O . LEU A 1 108 ? -5.384 -1.739 -4.085 1.00 85.12 108 LEU A O 1
ATOM 855 N N . ALA A 1 109 ? -7.029 -0.306 -3.539 1.00 82.56 109 ALA A N 1
ATOM 856 C CA . ALA A 1 109 ? -7.828 -1.275 -2.795 1.00 82.56 109 ALA A CA 1
ATOM 857 C C . ALA A 1 109 ? -8.260 -2.457 -3.676 1.00 82.56 109 ALA A C 1
ATOM 859 O O . ALA A 1 109 ? -8.299 -3.590 -3.206 1.00 82.56 109 ALA A O 1
ATOM 860 N N . GLY A 1 110 ? -8.512 -2.243 -4.969 1.00 80.00 110 GLY A N 1
ATOM 861 C CA . GLY A 1 110 ? -8.809 -3.312 -5.927 1.00 80.00 110 GLY A CA 1
ATOM 862 C C . GLY A 1 110 ? -7.613 -4.190 -6.336 1.00 80.00 110 GLY A C 1
ATOM 863 O O . GLY A 1 110 ? -7.781 -5.068 -7.187 1.00 80.00 110 GLY A O 1
ATOM 864 N N . LYS A 1 111 ? -6.400 -3.959 -5.811 1.00 84.25 111 LYS A N 1
ATOM 865 C CA . LYS A 1 111 ? -5.195 -4.764 -6.100 1.00 84.25 111 LYS A CA 1
ATOM 866 C C . LYS A 1 111 ? -4.849 -5.717 -4.955 1.00 84.25 111 LYS A C 1
ATOM 868 O O . LYS A 1 111 ? -5.337 -5.571 -3.841 1.00 84.25 111 LYS A O 1
ATOM 873 N N . ASN A 1 112 ? -3.987 -6.694 -5.254 1.00 80.62 112 ASN A N 1
ATOM 874 C CA . ASN A 1 112 ? -3.436 -7.624 -4.267 1.00 80.62 112 ASN A CA 1
ATOM 875 C C . ASN A 1 112 ? -2.188 -6.997 -3.622 1.00 80.62 112 ASN A C 1
ATOM 877 O O . ASN A 1 112 ? -1.051 -7.319 -3.978 1.00 80.62 112 ASN A O 1
ATOM 881 N N . LEU A 1 113 ? -2.425 -6.048 -2.714 1.00 82.94 113 LEU A N 1
ATOM 882 C CA . LEU A 1 113 ? -1.387 -5.312 -1.990 1.00 82.94 113 LEU A CA 1
ATOM 883 C C . LEU A 1 113 ? -0.464 -6.263 -1.217 1.00 82.94 113 LEU A C 1
ATOM 885 O O . LEU A 1 113 ? 0.748 -6.040 -1.183 1.00 82.94 113 LEU A O 1
ATOM 889 N N . ALA A 1 114 ? -1.026 -7.335 -0.652 1.00 79.00 114 ALA A N 1
ATOM 890 C CA . ALA A 1 114 ? -0.308 -8.359 0.097 1.00 79.00 114 ALA A CA 1
ATOM 891 C C . ALA A 1 114 ? 0.739 -9.103 -0.738 1.00 79.00 114 ALA A C 1
ATOM 893 O O . ALA A 1 114 ? 1.818 -9.434 -0.253 1.00 79.00 114 ALA A O 1
ATOM 894 N N . LYS A 1 115 ? 0.454 -9.332 -2.020 1.00 80.88 115 LYS A N 1
ATOM 895 C CA . LYS A 1 115 ? 1.405 -9.942 -2.950 1.00 80.88 115 LYS A CA 1
ATOM 896 C C . LYS A 1 115 ? 2.410 -8.924 -3.482 1.00 80.88 115 LYS A C 1
ATOM 898 O O . LYS A 1 115 ? 3.608 -9.206 -3.540 1.00 80.88 115 LYS A O 1
ATOM 903 N N . ASP A 1 116 ? 1.920 -7.762 -3.901 1.00 81.25 116 ASP A N 1
ATOM 904 C CA . ASP A 1 116 ? 2.710 -6.841 -4.714 1.00 81.25 116 ASP A CA 1
ATOM 905 C C . ASP A 1 116 ? 3.669 -5.997 -3.855 1.00 81.25 116 ASP A C 1
ATOM 907 O O . ASP A 1 116 ? 4.835 -5.854 -4.222 1.00 81.25 116 ASP A O 1
ATOM 911 N N . LEU A 1 117 ? 3.247 -5.494 -2.685 1.00 82.88 117 LEU A N 1
ATOM 912 C CA . LEU A 1 117 ? 4.070 -4.591 -1.864 1.00 82.88 117 LEU A CA 1
ATOM 913 C C . LEU A 1 117 ? 5.315 -5.263 -1.250 1.00 82.88 117 LEU A C 1
ATOM 915 O O . LEU A 1 117 ? 6.400 -4.681 -1.364 1.00 82.88 117 LEU A O 1
ATOM 919 N N . PRO A 1 118 ? 5.251 -6.468 -0.643 1.00 79.00 118 PRO A N 1
ATOM 920 C CA . PRO A 1 118 ? 6.449 -7.139 -0.124 1.00 79.00 118 PRO A CA 1
ATOM 921 C C . PRO A 1 118 ? 7.482 -7.456 -1.217 1.00 79.00 118 PRO A C 1
ATOM 923 O O . PRO A 1 118 ? 8.693 -7.301 -1.006 1.00 79.00 118 PRO A O 1
ATOM 926 N N . ALA A 1 119 ? 7.015 -7.841 -2.410 1.00 75.94 119 ALA A N 1
ATOM 927 C CA . ALA A 1 119 ? 7.872 -8.066 -3.571 1.00 75.94 119 ALA A CA 1
ATOM 928 C C . ALA A 1 119 ? 8.599 -6.774 -3.988 1.00 75.94 119 ALA A C 1
ATOM 930 O O . ALA A 1 119 ? 9.816 -6.787 -4.198 1.00 75.94 119 ALA A O 1
ATOM 931 N N . SER A 1 120 ? 7.892 -5.640 -4.018 1.00 77.56 120 SER A N 1
ATOM 932 C CA . SER A 1 120 ? 8.477 -4.321 -4.290 1.00 77.56 120 SER A CA 1
ATOM 933 C C . SER A 1 120 ? 9.585 -3.941 -3.316 1.00 77.56 120 SER A C 1
ATOM 935 O O . SER A 1 120 ? 10.632 -3.449 -3.737 1.00 77.56 120 SER A O 1
ATOM 937 N N . PHE A 1 121 ? 9.387 -4.168 -2.014 1.00 78.12 121 PHE A N 1
ATOM 938 C CA . PHE A 1 121 ? 10.408 -3.864 -1.005 1.00 78.12 121 PHE A CA 1
ATOM 939 C C . PHE A 1 121 ? 11.652 -4.727 -1.144 1.00 78.12 121 PHE A C 1
ATOM 941 O O . PHE A 1 121 ? 12.762 -4.236 -0.934 1.00 78.12 121 PHE A O 1
ATOM 948 N N . THR A 1 122 ? 11.470 -5.996 -1.502 1.00 76.00 122 THR A N 1
ATOM 949 C CA . THR A 1 122 ? 12.584 -6.915 -1.750 1.00 76.00 122 THR A CA 1
ATOM 950 C C . THR A 1 122 ? 13.433 -6.414 -2.917 1.00 76.00 122 THR A C 1
ATOM 952 O O . THR A 1 122 ? 14.653 -6.377 -2.803 1.00 76.00 122 THR A O 1
ATOM 955 N N . LYS A 1 123 ? 12.798 -5.922 -3.990 1.00 71.81 123 LYS A N 1
ATOM 956 C CA . LYS A 1 123 ? 13.490 -5.318 -5.142 1.00 71.81 123 LYS A CA 1
ATOM 957 C C . LYS A 1 123 ? 14.144 -3.968 -4.848 1.00 71.81 123 LYS A C 1
ATOM 959 O O . LYS A 1 123 ? 15.125 -3.620 -5.488 1.00 71.81 123 LYS A O 1
ATOM 964 N N . LEU A 1 124 ? 13.597 -3.189 -3.917 1.00 75.06 124 LEU A N 1
ATOM 965 C CA . LEU A 1 124 ? 14.151 -1.889 -3.518 1.00 75.06 124 LEU A CA 1
ATOM 966 C C . LEU A 1 124 ? 15.411 -1.994 -2.658 1.00 75.06 124 LEU A C 1
ATOM 968 O O . LEU A 1 124 ? 16.154 -1.019 -2.571 1.00 75.06 124 LEU A O 1
ATOM 972 N N . ARG A 1 125 ? 15.643 -3.141 -2.009 1.00 58.97 125 ARG A N 1
ATOM 973 C CA . ARG A 1 125 ? 16.909 -3.453 -1.335 1.00 58.97 125 ARG A CA 1
ATOM 974 C C . ARG A 1 125 ? 17.979 -3.797 -2.383 1.00 58.97 125 ARG A C 1
ATOM 976 O O . ARG A 1 125 ? 18.364 -4.954 -2.520 1.00 58.97 125 ARG A O 1
ATOM 983 N N . ILE A 1 126 ? 18.414 -2.773 -3.117 1.00 44.59 126 ILE A N 1
ATOM 984 C CA . ILE A 1 126 ? 19.698 -2.716 -3.832 1.00 44.59 126 ILE A CA 1
ATOM 985 C C . ILE A 1 126 ? 20.677 -1.955 -2.940 1.00 44.59 126 ILE A C 1
ATOM 987 O O . ILE A 1 126 ? 20.256 -0.913 -2.382 1.00 44.59 126 ILE A O 1
#

Sequence (126 aa):
MSVTPNLRKTIEKLVELDEQRQATSRSRYGDSVTFGGTPMQEAKALELIHDVLNSRDPVEQLLSTLSQGDLIHIQALMSFGRDDSFPNFEAALKHAKSNYNENTPQYLAGKNLAKDLPASFTKLRI

Organism: Ralstonia pickettii (NCBI:txid329)

Mean predicted aligned error: 10.58 Å